Protein AF-C1DZQ1-F1 (afdb_monomer)

Solvent-accessible surface area (backbone atoms only — not comparable to full-atom values): 8944 Å² total; per-residue (Å²): 127,58,72,67,56,52,49,49,50,47,40,54,56,65,57,47,43,50,40,48,56,47,20,33,14,48,66,69,43,93,46,96,67,20,84,47,78,61,36,47,43,66,76,64,39,87,65,96,58,78,66,74,67,14,23,46,37,48,48,49,43,27,43,77,42,51,28,58,53,52,34,50,51,27,56,75,69,71,43,98,60,73,67,49,26,42,80,93,60,68,28,45,47,38,38,52,52,22,49,51,35,44,50,14,51,58,24,46,76,82,40,33,41,60,8,17,46,49,46,29,54,53,40,49,52,50,52,50,42,39,48,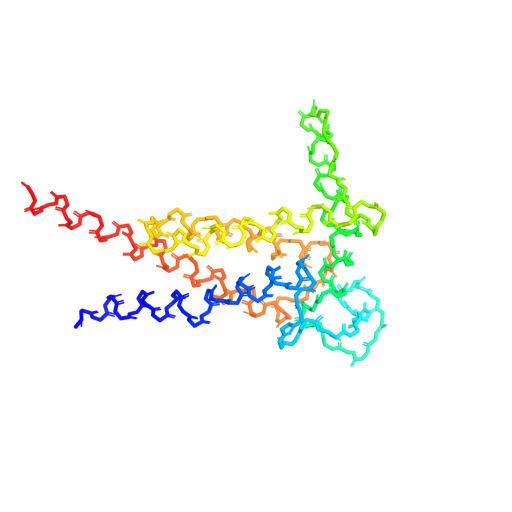72,73,57,59,50,57,73,82,79,39,53,66,56,51,50,42,33,50,42,20,50,49,41,26,57,61,42,53,57,53,52,59,56,53,63,77,73,109

Sequence (169 aa):
MAVKDTLLLVLKIVPLALYLRAAACKYSVPILGCDGELCPVAIGKKGDCVPTANTAEQLAWCEHAWTPWANGLMSSAGIDYRFKCSAGDGHEFAKIIGAIEVWGYVLLWAAPQMGAFILTALMTGAVHFHLTFLKDKPEALVVQFALLAASCAVMMLSADAKAKKVKKA

pLDDT: mean 87.61, std 9.47, range [48.53, 96.25]

Foldseek 3Di:
DPPLVVLLVCLLPPLLCVLLVLLCLLVVNPDPQQPDDADLLLQLHDDDDADRSHNNSLLCCLAPFVQVVVQVVCVVVVHPDGDDRDVVVVGVVSNVSSVLSVVLSVCCVVPVLSSLVSQLVSLVVVVCRCCPPSVDDVVSCVSSVSSNVSSVSSNVSVVVVVVVVVVVD

Organism: Micromonas commoda (strain RCC299 / NOUM17 / CCMP2709) (NCBI:txid296587)

Mean predicted aligned error: 5.78 Å

Structure (mmCIF, N/CA/C/O backbone):
data_AF-C1DZQ1-F1
#
_entry.id   AF-C1DZQ1-F1
#
loop_
_atom_site.group_PDB
_atom_site.id
_atom_site.type_symbol
_atom_site.label_atom_id
_atom_site.label_alt_id
_atom_site.label_comp_id
_atom_site.label_asym_id
_atom_site.label_entity_id
_atom_site.label_seq_id
_atom_site.pdbx_PDB_ins_code
_atom_site.Cartn_x
_atom_site.Cartn_y
_atom_site.Cartn_z
_atom_site.occupancy
_atom_site.B_iso_or_equiv
_atom_site.auth_seq_id
_atom_site.auth_comp_id
_atom_site.auth_asym_id
_atom_site.auth_atom_id
_atom_site.pdbx_PDB_model_num
ATOM 1 N N . MET A 1 1 ? -25.090 -1.386 21.360 1.00 55.16 1 MET A N 1
ATOM 2 C CA . MET A 1 1 ? -23.812 -0.716 21.018 1.00 55.16 1 MET A CA 1
ATOM 3 C C . MET A 1 1 ? -24.096 0.750 20.759 1.00 55.16 1 MET A C 1
ATOM 5 O O . MET A 1 1 ? -25.116 1.035 20.142 1.00 55.16 1 MET A O 1
ATOM 9 N N . ALA A 1 2 ? -23.259 1.672 21.242 1.00 78.12 2 ALA A N 1
ATOM 10 C CA . ALA A 1 2 ? -23.409 3.075 20.865 1.00 78.12 2 ALA A CA 1
ATOM 11 C C . ALA A 1 2 ? -23.136 3.225 19.358 1.00 78.12 2 ALA A C 1
ATOM 13 O O . ALA A 1 2 ? -22.277 2.526 18.826 1.00 78.12 2 ALA A O 1
ATOM 14 N N . VAL A 1 3 ? -23.825 4.147 18.675 1.00 82.06 3 VAL A N 1
ATOM 15 C CA . VAL A 1 3 ? -23.670 4.406 17.222 1.00 82.06 3 VAL A CA 1
ATOM 16 C C . VAL A 1 3 ? -22.196 4.541 16.815 1.00 82.06 3 VAL A C 1
ATOM 18 O O . VAL A 1 3 ? -21.773 4.022 15.786 1.00 82.06 3 VAL A O 1
ATOM 21 N N . LYS A 1 4 ? -21.391 5.173 17.674 1.00 81.94 4 LYS A N 1
ATOM 22 C CA . LYS A 1 4 ? -19.945 5.330 17.506 1.00 81.94 4 LYS A CA 1
ATOM 23 C C . LYS A 1 4 ? -19.175 4.002 17.496 1.00 81.94 4 LYS A C 1
ATOM 25 O O . LYS A 1 4 ? -18.259 3.851 16.694 1.00 81.94 4 LYS A O 1
ATOM 30 N N . ASP A 1 5 ? -19.529 3.061 18.368 1.00 83.00 5 ASP A N 1
ATOM 31 C CA . ASP A 1 5 ? -18.861 1.757 18.451 1.00 83.00 5 ASP A CA 1
ATOM 32 C C . ASP A 1 5 ? -19.192 0.911 17.218 1.00 83.00 5 ASP A C 1
ATOM 34 O O . ASP A 1 5 ? -18.302 0.298 16.632 1.00 83.00 5 ASP A O 1
ATOM 38 N N . THR A 1 6 ? -20.451 0.960 16.768 1.00 87.75 6 THR A N 1
ATOM 39 C CA . THR A 1 6 ? -20.884 0.331 15.514 1.00 87.75 6 THR A CA 1
ATOM 40 C C . THR A 1 6 ? -20.150 0.931 14.315 1.00 87.75 6 THR A C 1
ATOM 42 O O . THR A 1 6 ? -19.639 0.192 13.480 1.00 87.75 6 THR A O 1
ATOM 45 N N . LEU A 1 7 ? -20.036 2.261 14.236 1.00 89.12 7 LEU A N 1
ATOM 46 C CA . LEU A 1 7 ? -19.321 2.934 13.150 1.00 89.12 7 LEU A CA 1
ATOM 47 C C . LEU A 1 7 ? -17.829 2.569 13.130 1.00 89.12 7 LEU A C 1
ATOM 49 O O . LEU A 1 7 ? -17.290 2.251 12.074 1.00 89.12 7 LEU A O 1
ATOM 53 N N . LEU A 1 8 ? -17.166 2.564 14.291 1.00 87.94 8 LEU A N 1
ATOM 54 C CA . LEU A 1 8 ? -15.774 2.122 14.409 1.00 87.94 8 LEU A CA 1
ATOM 55 C C . LEU A 1 8 ? -15.599 0.671 13.956 1.00 87.94 8 LEU A C 1
ATOM 57 O O . LEU A 1 8 ? -14.619 0.364 13.284 1.00 87.94 8 LEU A O 1
ATOM 61 N N . LEU A 1 9 ? -16.531 -0.215 14.309 1.00 90.31 9 LEU A N 1
ATOM 62 C CA . LEU A 1 9 ? -16.499 -1.609 13.879 1.00 90.31 9 LEU A CA 1
ATOM 63 C C . LEU A 1 9 ? -16.631 -1.727 12.354 1.00 90.31 9 LEU A C 1
ATOM 65 O O . LEU A 1 9 ? -15.825 -2.407 11.722 1.00 90.31 9 LEU A O 1
ATOM 69 N N . VAL A 1 10 ? -17.597 -1.016 11.764 1.00 91.56 10 VAL A N 1
ATOM 70 C CA . VAL A 1 10 ? -17.815 -0.995 10.311 1.00 91.56 10 VAL A CA 1
ATOM 71 C C . VAL A 1 10 ? -16.576 -0.482 9.582 1.00 91.56 10 VAL A C 1
ATOM 73 O O . VAL A 1 10 ? -16.139 -1.121 8.633 1.00 91.56 10 VAL A O 1
ATOM 76 N N . LEU A 1 11 ? -15.961 0.611 10.045 1.00 91.62 11 LEU A N 1
ATOM 77 C CA . LEU A 1 11 ? -14.742 1.154 9.435 1.00 91.62 11 LEU A CA 1
ATOM 78 C C . LEU A 1 11 ? -13.570 0.166 9.499 1.00 91.62 11 LEU A C 1
ATOM 80 O O . LEU A 1 11 ? -12.826 0.032 8.534 1.00 91.62 11 LEU A O 1
ATOM 84 N N . LYS A 1 12 ? -13.406 -0.556 10.611 1.00 89.69 12 LYS A N 1
ATOM 85 C CA . LYS A 1 12 ? -12.327 -1.545 10.743 1.00 89.69 12 LYS A CA 1
ATOM 86 C C . LYS A 1 12 ? -12.524 -2.741 9.817 1.00 89.69 12 LYS A C 1
ATOM 88 O O . LYS A 1 12 ? -11.546 -3.220 9.267 1.00 89.69 12 LYS A O 1
ATOM 93 N N . ILE A 1 13 ? -13.757 -3.211 9.636 1.00 89.38 13 ILE A N 1
ATOM 94 C CA . ILE A 1 13 ? -14.030 -4.448 8.890 1.00 89.38 13 ILE A CA 1
ATOM 95 C C . ILE A 1 13 ? -14.245 -4.193 7.398 1.00 89.38 13 ILE A C 1
ATOM 97 O O . ILE A 1 13 ? -13.754 -4.961 6.583 1.00 89.38 13 ILE A O 1
ATOM 101 N N . VAL A 1 14 ? -14.992 -3.154 7.018 1.00 88.12 14 VAL A N 1
ATOM 102 C CA . VAL A 1 14 ? -15.445 -2.993 5.628 1.00 88.12 14 VAL A CA 1
ATOM 103 C C . VAL A 1 14 ? -14.351 -2.371 4.757 1.00 88.12 14 VAL A C 1
ATOM 105 O O . VAL A 1 14 ? -13.833 -3.067 3.887 1.00 88.12 14 VAL A O 1
ATOM 108 N N . PRO A 1 15 ? -13.935 -1.106 4.967 1.00 86.50 15 PRO A N 1
ATOM 109 C CA . PRO A 1 15 ? -12.863 -0.538 4.164 1.00 86.50 15 PRO A CA 1
ATOM 110 C C . PRO A 1 15 ? -11.491 -1.056 4.606 1.00 86.50 15 PRO A C 1
ATOM 112 O O . PRO A 1 15 ? -10.714 -1.508 3.771 1.00 86.50 15 PRO A O 1
ATOM 115 N N . LEU A 1 16 ? -11.171 -1.043 5.906 1.00 89.88 16 LEU A N 1
ATOM 116 C CA . LEU A 1 16 ? -9.789 -1.281 6.342 1.00 89.88 16 LEU A CA 1
ATOM 117 C C . LEU A 1 16 ? -9.334 -2.748 6.213 1.00 89.88 16 LEU A C 1
ATOM 119 O O . LEU A 1 16 ? -8.132 -2.997 6.197 1.00 89.88 16 LEU A O 1
ATOM 123 N N . ALA A 1 17 ? -10.235 -3.716 6.016 1.00 90.00 17 ALA A N 1
ATOM 124 C CA . ALA A 1 17 ? -9.830 -5.088 5.691 1.00 90.00 17 ALA A CA 1
ATOM 125 C C . ALA A 1 17 ? -9.189 -5.215 4.297 1.00 90.00 17 ALA A C 1
ATOM 127 O O . ALA A 1 17 ? -8.466 -6.180 4.048 1.00 90.00 17 ALA A O 1
ATOM 128 N N . LEU A 1 18 ? -9.362 -4.232 3.401 1.00 91.44 18 LEU A N 1
ATOM 129 C CA . LEU A 1 18 ? -8.668 -4.226 2.109 1.00 91.44 18 LEU A CA 1
ATOM 130 C C . LEU A 1 18 ? -7.143 -4.164 2.256 1.00 91.44 18 LEU A C 1
ATOM 132 O O . LEU A 1 18 ? -6.447 -4.670 1.379 1.00 91.44 18 LEU A O 1
ATOM 136 N N . TYR A 1 19 ? -6.615 -3.637 3.368 1.00 91.88 19 TYR A N 1
ATOM 137 C CA . TYR A 1 19 ? -5.179 -3.713 3.660 1.00 91.88 19 TYR A CA 1
ATOM 138 C C . TYR A 1 19 ? -4.704 -5.158 3.851 1.00 91.88 19 TYR A C 1
ATOM 140 O O . TYR A 1 19 ? -3.595 -5.483 3.446 1.00 91.88 19 TYR A O 1
ATOM 148 N N . LEU A 1 20 ? -5.545 -6.054 4.384 1.00 93.00 20 LEU A N 1
ATOM 149 C CA . LEU A 1 20 ? -5.208 -7.478 4.470 1.00 93.00 20 LEU A CA 1
ATOM 150 C C . LEU A 1 20 ? -5.178 -8.136 3.090 1.00 93.00 20 LEU A C 1
ATOM 152 O O . LEU A 1 20 ? -4.290 -8.942 2.821 1.00 93.00 20 LEU A O 1
ATOM 156 N N . ARG A 1 21 ? -6.109 -7.771 2.197 1.00 92.94 21 ARG A N 1
ATOM 157 C CA . ARG A 1 21 ? -6.091 -8.254 0.809 1.00 92.94 21 ARG A CA 1
ATOM 158 C C . ARG A 1 21 ? -4.864 -7.735 0.062 1.00 92.94 21 ARG A C 1
ATOM 160 O O . ARG A 1 21 ? -4.201 -8.504 -0.625 1.00 92.94 21 ARG A O 1
ATOM 167 N N . ALA A 1 22 ? -4.535 -6.453 0.223 1.00 91.69 22 ALA A N 1
ATOM 168 C CA . ALA A 1 22 ? -3.333 -5.866 -0.359 1.00 91.69 22 ALA A CA 1
ATOM 169 C C . ALA A 1 22 ? -2.069 -6.581 0.142 1.00 91.69 22 ALA A C 1
ATOM 171 O O . ALA A 1 22 ? -1.258 -7.000 -0.682 1.00 91.69 22 ALA A O 1
ATOM 172 N N . ALA A 1 23 ? -1.945 -6.797 1.456 1.00 94.38 23 ALA A N 1
ATOM 173 C CA . ALA A 1 23 ? -0.830 -7.521 2.056 1.00 94.38 23 ALA A CA 1
ATOM 174 C C . ALA A 1 23 ? -0.725 -8.959 1.532 1.00 94.38 23 ALA A C 1
ATOM 176 O O . ALA A 1 23 ? 0.360 -9.394 1.154 1.00 94.38 23 ALA A O 1
ATOM 177 N N . ALA A 1 24 ? -1.841 -9.683 1.440 1.00 94.06 24 ALA A N 1
ATOM 178 C CA . ALA A 1 24 ? -1.871 -11.040 0.903 1.00 94.06 24 ALA A CA 1
ATOM 179 C C . ALA A 1 24 ? -1.321 -11.118 -0.530 1.00 94.06 24 ALA A C 1
ATOM 181 O O . ALA A 1 24 ? -0.518 -12.006 -0.814 1.00 94.06 24 ALA A O 1
ATOM 182 N N . CYS A 1 25 ? -1.646 -10.153 -1.399 1.00 93.81 25 CYS A N 1
ATOM 183 C CA . CYS A 1 25 ? -1.053 -10.102 -2.738 1.00 93.81 25 CYS A CA 1
ATOM 184 C C . CYS A 1 25 ? 0.469 -9.851 -2.689 1.00 93.81 25 CYS A C 1
ATOM 186 O O . CYS A 1 25 ? 1.215 -10.474 -3.439 1.00 93.81 25 CYS A O 1
ATOM 188 N N . LYS A 1 26 ? 0.978 -9.025 -1.757 1.00 94.31 26 LYS A N 1
ATOM 189 C CA . LYS A 1 26 ? 2.438 -8.835 -1.571 1.00 94.31 26 LYS A CA 1
ATOM 190 C C . LYS A 1 26 ? 3.151 -10.102 -1.086 1.00 94.31 26 LYS A C 1
ATOM 192 O O . LYS A 1 26 ? 4.338 -10.281 -1.352 1.00 94.31 26 LYS A O 1
ATOM 197 N N . TYR A 1 27 ? 2.431 -10.994 -0.408 1.00 93.38 27 TYR A N 1
ATOM 198 C CA . TYR A 1 27 ? 2.912 -12.321 -0.016 1.00 93.38 27 TYR A CA 1
ATOM 199 C C . TYR A 1 27 ? 2.617 -13.416 -1.051 1.00 93.38 27 TYR A C 1
ATOM 201 O O . TYR A 1 27 ? 2.928 -14.575 -0.789 1.00 93.38 27 TYR A O 1
ATOM 209 N N . SER A 1 28 ? 2.049 -13.070 -2.215 1.00 89.50 28 SER A N 1
ATOM 210 C CA . SER A 1 28 ? 1.646 -14.032 -3.254 1.00 89.50 28 SER A CA 1
ATOM 211 C C . SER A 1 28 ? 0.704 -15.125 -2.731 1.00 89.50 28 SER A C 1
ATOM 213 O O . SER A 1 28 ? 0.764 -16.274 -3.163 1.00 89.50 28 SER A O 1
ATOM 215 N N . VAL A 1 29 ? -0.160 -14.782 -1.770 1.00 89.50 29 VAL A N 1
ATOM 216 C CA . VAL A 1 29 ? -1.190 -15.700 -1.276 1.00 89.50 29 VAL A CA 1
ATOM 217 C C . VAL A 1 29 ? -2.342 -15.711 -2.290 1.00 89.50 29 VAL A C 1
ATOM 219 O O . VAL A 1 29 ? -2.860 -14.633 -2.599 1.00 89.50 29 VAL A O 1
ATOM 222 N N . PRO A 1 30 ? -2.774 -16.887 -2.784 1.00 79.19 30 PRO A N 1
ATOM 223 C CA . PRO A 1 30 ? -3.804 -17.004 -3.817 1.00 79.19 30 PRO A CA 1
ATOM 224 C C . PRO A 1 30 ? -5.196 -16.775 -3.217 1.00 79.19 30 PRO A C 1
ATOM 226 O O . PRO A 1 30 ? -5.958 -17.704 -2.945 1.00 79.19 30 PRO A O 1
ATOM 229 N N . ILE A 1 31 ? -5.508 -15.513 -2.935 1.00 84.12 31 ILE A N 1
ATOM 230 C CA . ILE A 1 31 ? -6.843 -15.064 -2.542 1.00 84.12 31 ILE A CA 1
ATOM 231 C C . ILE A 1 31 ? -7.488 -14.281 -3.684 1.00 84.12 31 ILE A C 1
ATOM 233 O O . ILE A 1 31 ? -6.810 -13.754 -4.569 1.00 84.12 31 ILE A O 1
ATOM 237 N N . LEU A 1 32 ? -8.816 -14.158 -3.632 1.00 78.94 32 LEU A N 1
ATOM 238 C CA . LEU A 1 32 ? -9.602 -13.505 -4.673 1.00 78.94 32 LEU A CA 1
ATOM 239 C C . LEU A 1 32 ? -9.022 -12.130 -5.057 1.00 78.94 32 LEU A C 1
ATOM 241 O O . LEU A 1 32 ? -8.936 -11.204 -4.245 1.00 78.94 32 LEU A O 1
ATOM 245 N N . GLY A 1 33 ? -8.647 -12.014 -6.331 1.00 81.56 33 GLY A N 1
ATOM 246 C CA . GLY A 1 33 ? -8.142 -10.789 -6.939 1.00 81.56 33 GLY A CA 1
ATOM 247 C C . GLY A 1 33 ? -6.624 -10.600 -6.892 1.00 81.56 33 GLY A C 1
ATOM 248 O O . GLY A 1 33 ? -6.171 -9.576 -7.392 1.00 81.56 33 GLY A O 1
ATOM 249 N N . CYS A 1 34 ? -5.830 -11.509 -6.317 1.00 90.50 34 CYS A N 1
ATOM 250 C CA . CYS A 1 34 ? -4.365 -11.400 -6.371 1.00 90.50 34 CYS A CA 1
ATOM 251 C C . CYS A 1 34 ? -3.752 -12.004 -7.650 1.00 90.50 34 CYS A C 1
ATOM 253 O O . CYS A 1 34 ? -2.693 -11.545 -8.072 1.00 90.50 34 CYS A O 1
ATOM 255 N N . ASP A 1 35 ? -4.436 -12.945 -8.306 1.00 89.75 35 ASP A N 1
ATOM 256 C CA . ASP A 1 35 ? -3.898 -13.755 -9.418 1.00 89.75 35 ASP A CA 1
ATOM 257 C C . ASP A 1 35 ? -4.074 -13.128 -10.818 1.00 89.75 35 ASP A C 1
ATOM 259 O O . ASP A 1 35 ? -4.019 -13.818 -11.834 1.00 89.75 35 ASP A O 1
ATOM 263 N N . GLY A 1 36 ? -4.338 -11.822 -10.891 1.00 87.19 36 GLY A N 1
ATOM 264 C CA . GLY A 1 36 ? -4.481 -11.120 -12.167 1.00 87.19 36 GLY A CA 1
ATOM 265 C C . GLY A 1 36 ? -3.136 -10.827 -12.839 1.00 87.19 36 GLY A C 1
ATOM 266 O O . GLY A 1 36 ? -2.108 -10.682 -12.175 1.00 87.19 36 GLY A O 1
ATOM 267 N N . GLU A 1 37 ? -3.158 -10.684 -14.164 1.00 91.06 37 GLU A N 1
ATOM 268 C CA . GLU A 1 37 ? -1.996 -10.224 -14.928 1.00 91.06 37 GLU A CA 1
ATOM 269 C C . GLU A 1 37 ? -1.667 -8.753 -14.630 1.00 91.06 37 GLU A C 1
ATOM 271 O O . GLU A 1 37 ? -2.521 -7.971 -14.198 1.00 91.06 37 GLU A O 1
ATOM 276 N N . LEU A 1 38 ? -0.416 -8.357 -14.881 1.00 91.62 38 LEU A N 1
ATOM 277 C CA . LEU A 1 38 ? -0.001 -6.962 -14.781 1.00 91.62 38 LEU A CA 1
ATOM 278 C C . LEU A 1 38 ? -0.752 -6.123 -15.818 1.00 91.62 38 LEU A C 1
ATOM 280 O O . LEU A 1 38 ? -0.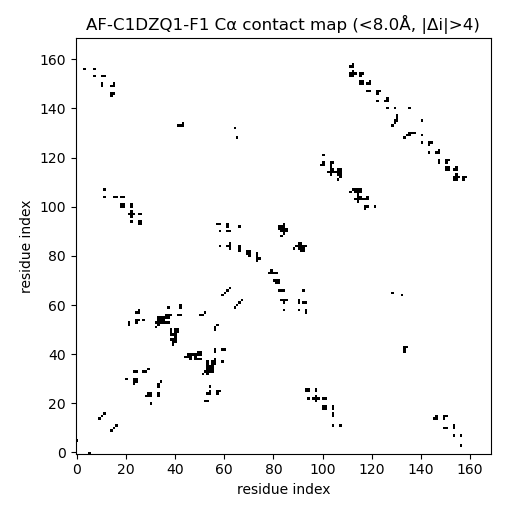507 -6.250 -17.017 1.00 91.62 38 LEU A O 1
ATOM 284 N N . CYS A 1 39 ? -1.591 -5.199 -15.359 1.00 90.31 39 CYS A N 1
ATOM 285 C CA . CYS A 1 39 ? -2.165 -4.185 -16.229 1.00 90.31 39 CYS A CA 1
ATOM 286 C C . CYS A 1 39 ? -1.079 -3.171 -16.654 1.00 90.31 39 CYS A C 1
ATOM 288 O O . CYS A 1 39 ? -0.519 -2.501 -15.785 1.00 90.31 39 CYS A O 1
ATOM 290 N N . PRO A 1 40 ? -0.774 -2.979 -17.958 1.00 87.50 40 PRO A N 1
ATOM 291 C CA . PRO A 1 40 ? 0.252 -2.022 -18.386 1.00 87.50 40 PRO A CA 1
ATOM 292 C C . PRO A 1 40 ? 0.001 -0.585 -17.902 1.00 87.50 40 PRO A C 1
ATOM 294 O O . PRO A 1 40 ? 0.953 0.124 -17.569 1.00 87.50 40 PRO A O 1
ATOM 297 N N . VAL A 1 41 ? -1.270 -0.180 -17.793 1.00 86.31 41 VAL A N 1
ATOM 298 C CA . VAL A 1 41 ? -1.675 1.138 -17.269 1.00 86.31 41 VAL A CA 1
ATOM 299 C C . VAL A 1 41 ? -1.213 1.333 -15.827 1.00 86.31 41 VAL A C 1
ATOM 301 O O . VAL A 1 41 ? -0.806 2.434 -15.471 1.00 86.31 41 VAL A O 1
ATOM 304 N N . ALA A 1 42 ? -1.169 0.265 -15.022 1.00 84.31 42 ALA A N 1
ATOM 305 C CA . ALA A 1 42 ? -0.738 0.331 -13.627 1.00 84.31 42 ALA A CA 1
ATOM 306 C C . ALA A 1 42 ? 0.701 0.848 -13.475 1.00 84.31 42 ALA A C 1
ATOM 308 O O . ALA A 1 42 ? 1.047 1.399 -12.439 1.00 84.31 42 ALA A O 1
ATOM 309 N N . ILE A 1 43 ? 1.543 0.686 -14.497 1.00 85.19 43 ILE A N 1
ATOM 310 C CA . ILE A 1 43 ? 2.932 1.165 -14.512 1.00 85.19 43 ILE A CA 1
ATOM 311 C C . ILE A 1 43 ? 3.150 2.293 -15.532 1.00 85.19 43 ILE A C 1
ATOM 313 O O . ILE A 1 43 ? 4.259 2.475 -16.034 1.00 85.19 43 ILE A O 1
ATOM 317 N N . GLY A 1 44 ? 2.091 3.032 -15.881 1.00 80.94 44 GLY A N 1
ATOM 318 C CA . GLY A 1 44 ? 2.163 4.188 -16.778 1.00 80.94 44 GLY A CA 1
ATOM 319 C C . GLY A 1 44 ? 2.382 3.847 -18.258 1.00 80.94 44 GLY A C 1
ATOM 320 O O . GLY A 1 44 ? 2.739 4.726 -19.044 1.00 80.94 44 GLY A O 1
ATOM 321 N N . LYS A 1 45 ? 2.188 2.586 -18.669 1.00 85.50 45 LYS A N 1
ATOM 322 C CA . LYS A 1 45 ? 2.233 2.175 -20.083 1.00 85.50 45 LYS A CA 1
ATOM 323 C C . LYS A 1 45 ? 0.833 2.225 -20.705 1.00 85.50 45 LYS A C 1
ATOM 325 O O . LYS A 1 45 ? -0.175 2.127 -20.015 1.00 85.50 45 LYS A O 1
ATOM 330 N N . LYS A 1 46 ? 0.761 2.360 -22.033 1.00 86.44 46 LYS A N 1
ATOM 331 C CA . LYS A 1 46 ? -0.517 2.326 -22.768 1.00 86.44 46 LYS A CA 1
ATOM 332 C C . LYS A 1 46 ? -1.184 0.949 -22.640 1.00 86.44 46 LYS A C 1
ATOM 334 O O . LYS A 1 46 ? -0.498 -0.065 -22.748 1.00 86.44 46 LYS A O 1
ATOM 339 N N . GLY A 1 47 ? -2.504 0.925 -22.475 1.00 85.81 47 GLY A N 1
ATOM 340 C CA . GLY A 1 47 ? -3.323 -0.288 -22.453 1.00 85.81 47 GLY A CA 1
ATOM 341 C C . GLY A 1 47 ? -4.787 0.021 -22.126 1.00 85.81 47 GLY A C 1
ATOM 342 O O . GLY A 1 47 ? -5.092 1.133 -21.703 1.00 85.81 47 GLY A O 1
ATOM 343 N N . ASP A 1 48 ? -5.656 -0.979 -22.288 1.00 88.00 48 ASP A N 1
ATOM 344 C CA . ASP A 1 48 ? -7.117 -0.856 -22.109 1.00 88.00 48 ASP A CA 1
ATOM 345 C C . ASP A 1 48 ? -7.636 -1.595 -20.857 1.00 88.00 48 ASP A C 1
ATOM 347 O O . ASP A 1 48 ? -8.803 -1.970 -20.762 1.00 88.00 48 ASP A O 1
ATOM 351 N N . CYS A 1 49 ? -6.760 -1.841 -19.884 1.00 87.50 49 CYS A N 1
ATOM 352 C CA . CYS A 1 49 ? -7.088 -2.511 -18.626 1.00 87.50 49 CYS A CA 1
ATOM 353 C C . CYS A 1 49 ? -7.251 -1.511 -17.475 1.00 87.50 49 CYS A C 1
ATOM 355 O O . CYS A 1 49 ? -6.741 -0.391 -17.519 1.00 87.50 49 CYS A O 1
ATOM 357 N N . VAL A 1 50 ? -7.926 -1.947 -16.410 1.00 84.50 50 VAL A N 1
ATOM 358 C CA . VAL A 1 50 ? -8.060 -1.189 -15.161 1.00 84.50 50 VAL A CA 1
ATOM 359 C C . VAL A 1 50 ? -7.147 -1.817 -14.105 1.00 84.50 50 VAL A C 1
ATOM 361 O O . VAL A 1 50 ? -7.290 -3.014 -13.850 1.00 84.50 50 VAL A O 1
ATOM 364 N N . PRO A 1 51 ? -6.234 -1.051 -13.479 1.00 84.31 51 PRO A N 1
ATOM 365 C CA . PRO A 1 51 ? -5.416 -1.548 -12.378 1.00 84.31 51 PRO A CA 1
ATOM 366 C C . PRO A 1 51 ? -6.273 -2.031 -11.203 1.00 84.31 51 PRO A C 1
ATOM 368 O O . PRO A 1 51 ? -7.223 -1.365 -10.793 1.00 84.31 51 PRO A O 1
ATOM 371 N N . THR A 1 52 ? -5.927 -3.182 -10.635 1.00 85.94 52 THR A N 1
ATOM 372 C CA . THR A 1 52 ? -6.672 -3.828 -9.532 1.00 85.94 52 THR A CA 1
ATOM 373 C C . THR A 1 52 ? -5.855 -3.982 -8.247 1.00 85.94 52 THR A C 1
ATOM 375 O O . THR A 1 52 ? -6.309 -4.591 -7.268 1.00 85.94 52 THR A O 1
ATOM 378 N N . ALA A 1 53 ? -4.630 -3.462 -8.243 1.00 87.00 53 ALA A N 1
ATOM 379 C CA . ALA A 1 53 ? -3.605 -3.724 -7.249 1.00 87.00 53 ALA A CA 1
ATOM 380 C C . ALA A 1 53 ? -3.446 -5.230 -6.978 1.00 87.00 53 ALA A C 1
ATOM 382 O O . ALA A 1 53 ? -3.425 -5.654 -5.821 1.00 87.00 53 ALA A O 1
ATOM 383 N N . ASN A 1 54 ? -3.427 -6.061 -8.021 1.00 91.50 54 ASN A N 1
ATOM 384 C CA . ASN A 1 54 ? -3.144 -7.493 -7.883 1.00 91.50 54 ASN A CA 1
ATOM 385 C C . ASN A 1 54 ? -1.655 -7.733 -7.556 1.00 91.50 54 ASN A C 1
ATOM 387 O O . ASN A 1 54 ? -0.882 -6.783 -7.413 1.00 91.50 54 ASN A O 1
ATOM 391 N N . THR A 1 55 ? -1.240 -8.994 -7.405 1.00 92.12 55 THR A N 1
ATOM 392 C CA . THR A 1 55 ? 0.156 -9.330 -7.084 1.00 92.12 55 THR A CA 1
ATOM 393 C C . THR A 1 55 ? 1.116 -8.739 -8.113 1.00 92.12 55 THR A C 1
ATOM 395 O O . THR A 1 55 ? 2.038 -8.023 -7.737 1.00 92.12 55 THR A O 1
ATOM 398 N N . ALA A 1 56 ? 0.880 -8.967 -9.406 1.00 92.25 56 ALA A N 1
ATOM 399 C CA . ALA A 1 56 ? 1.784 -8.520 -10.462 1.00 92.25 56 ALA A CA 1
ATOM 400 C C . ALA A 1 56 ? 1.959 -6.989 -10.477 1.00 92.25 56 ALA A C 1
ATOM 402 O O . ALA A 1 56 ? 3.081 -6.493 -10.574 1.00 92.25 56 ALA A O 1
ATOM 403 N N . GLU A 1 57 ? 0.869 -6.239 -10.307 1.00 91.38 57 GLU A N 1
ATOM 404 C CA . GLU A 1 57 ? 0.889 -4.777 -10.205 1.00 91.38 57 GLU A CA 1
ATOM 405 C C . GLU A 1 57 ? 1.660 -4.291 -8.974 1.00 91.38 57 GLU A C 1
ATOM 407 O O . GLU A 1 57 ? 2.539 -3.440 -9.095 1.00 91.38 57 GLU A O 1
ATOM 412 N N . GLN A 1 58 ? 1.392 -4.863 -7.796 1.00 91.50 58 GLN A N 1
ATOM 413 C CA . GLN A 1 58 ? 2.061 -4.452 -6.559 1.00 91.50 58 GLN A CA 1
ATOM 414 C C . GLN A 1 58 ? 3.565 -4.744 -6.576 1.00 91.50 58 GLN A C 1
ATOM 416 O O . GLN A 1 58 ? 4.354 -3.938 -6.077 1.00 91.50 58 GLN A O 1
ATOM 421 N N . LEU A 1 59 ? 3.979 -5.867 -7.166 1.00 92.94 59 LEU A N 1
ATOM 422 C CA . LEU A 1 59 ? 5.395 -6.192 -7.331 1.00 92.94 59 LEU A CA 1
ATOM 423 C C . LEU A 1 59 ? 6.070 -5.248 -8.336 1.00 92.94 59 LEU A C 1
ATOM 425 O O . LEU A 1 59 ? 7.162 -4.752 -8.059 1.00 92.94 59 LEU A O 1
ATOM 429 N N . ALA A 1 60 ? 5.396 -4.914 -9.442 1.00 90.69 60 ALA A N 1
ATOM 430 C CA . ALA A 1 60 ? 5.911 -3.965 -10.425 1.00 90.69 60 ALA A CA 1
ATOM 431 C C . ALA A 1 60 ? 6.044 -2.541 -9.852 1.00 90.69 60 ALA A C 1
ATOM 433 O O . ALA A 1 60 ? 7.050 -1.870 -10.090 1.00 90.69 60 ALA A O 1
ATOM 434 N N . TRP A 1 61 ? 5.079 -2.082 -9.044 1.00 89.50 61 TRP A N 1
ATOM 435 C CA . TRP A 1 61 ? 5.194 -0.820 -8.301 1.00 89.50 61 TRP A CA 1
ATOM 436 C C . TRP A 1 61 ? 6.354 -0.847 -7.315 1.00 89.50 61 TRP A C 1
ATOM 438 O O . TRP A 1 61 ? 7.088 0.131 -7.184 1.00 89.50 61 TRP A O 1
ATOM 448 N N . CYS A 1 62 ? 6.548 -1.969 -6.630 1.00 91.25 62 CYS A N 1
ATOM 449 C CA . CYS A 1 62 ? 7.634 -2.093 -5.680 1.00 91.25 62 CYS A CA 1
ATOM 450 C C . CYS A 1 62 ? 9.007 -1.990 -6.359 1.00 91.25 62 CYS A C 1
ATOM 452 O O . CYS A 1 62 ? 9.870 -1.246 -5.886 1.00 91.25 62 CYS A O 1
ATOM 454 N N . GLU A 1 63 ? 9.193 -2.685 -7.482 1.00 91.19 63 GLU A N 1
ATOM 455 C CA . GLU A 1 63 ? 10.451 -2.714 -8.229 1.00 91.19 63 GLU A CA 1
ATOM 456 C C . GLU A 1 63 ? 10.754 -1.375 -8.906 1.00 91.19 63 GLU A C 1
ATOM 458 O O . GLU A 1 63 ? 11.832 -0.806 -8.729 1.00 91.19 63 GLU A O 1
ATOM 463 N N . HIS A 1 64 ? 9.798 -0.847 -9.667 1.00 85.81 64 HIS A N 1
ATOM 464 C CA . HIS A 1 64 ? 10.055 0.278 -10.565 1.00 85.81 64 HIS A CA 1
ATOM 465 C C . HIS A 1 64 ? 9.804 1.641 -9.931 1.00 85.81 64 HIS A C 1
ATOM 467 O O . HIS A 1 64 ? 10.059 2.665 -10.562 1.00 85.81 64 HIS A O 1
ATOM 473 N N . ALA A 1 65 ? 9.287 1.666 -8.705 1.00 83.44 65 ALA A N 1
ATOM 474 C CA . ALA A 1 65 ? 8.674 2.871 -8.187 1.00 83.44 65 ALA A CA 1
ATOM 475 C C . ALA A 1 65 ? 8.949 3.101 -6.695 1.00 83.44 65 ALA A C 1
ATOM 477 O O . ALA A 1 65 ? 9.666 4.043 -6.353 1.00 83.44 65 ALA A O 1
ATOM 478 N N . TRP A 1 66 ? 8.480 2.222 -5.803 1.00 86.50 66 TRP A N 1
ATOM 479 C CA . TRP A 1 66 ? 8.734 2.375 -4.367 1.00 86.50 66 TRP A CA 1
ATOM 480 C C . TRP A 1 66 ? 10.219 2.245 -4.038 1.00 86.50 66 TRP A C 1
ATOM 482 O O . TRP A 1 66 ? 10.741 3.044 -3.265 1.00 86.50 66 TRP A O 1
ATOM 492 N N . THR A 1 67 ? 10.913 1.273 -4.637 1.00 90.31 67 THR A N 1
ATOM 493 C CA . THR A 1 67 ? 12.339 1.034 -4.369 1.00 90.31 67 THR A CA 1
ATOM 494 C C . THR A 1 67 ? 13.226 2.205 -4.813 1.00 90.31 67 THR A C 1
ATOM 496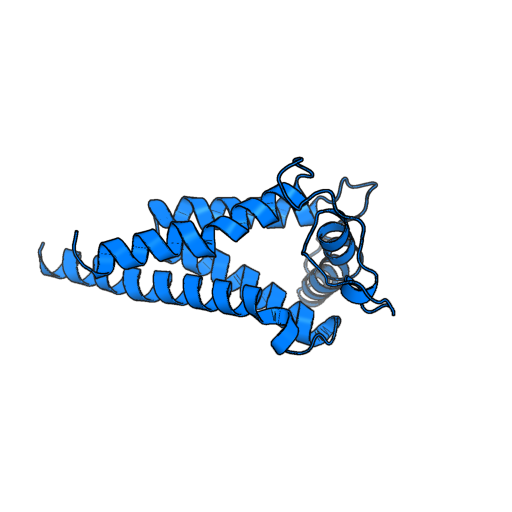 O O . THR A 1 67 ? 14.004 2.682 -3.983 1.00 90.31 67 THR A O 1
ATOM 499 N N . PRO A 1 68 ? 13.116 2.738 -6.052 1.00 88.19 68 PRO A N 1
ATOM 500 C CA . PRO A 1 68 ? 13.855 3.937 -6.452 1.00 88.19 68 PRO A CA 1
ATOM 501 C C . PRO A 1 68 ? 13.597 5.139 -5.542 1.00 88.19 68 PRO A C 1
ATOM 503 O O . PRO A 1 68 ? 14.544 5.811 -5.138 1.00 88.19 68 PRO A O 1
ATOM 506 N N . TRP A 1 69 ? 12.334 5.386 -5.177 1.00 85.88 69 TRP A N 1
ATOM 507 C CA . TRP A 1 69 ? 11.977 6.485 -4.281 1.00 85.88 69 TRP A CA 1
ATOM 508 C C . TRP A 1 69 ? 12.592 6.312 -2.886 1.00 85.88 69 TRP A C 1
ATOM 510 O O . TRP A 1 69 ? 13.262 7.220 -2.391 1.00 85.88 69 TRP A O 1
ATOM 520 N N . ALA A 1 70 ? 12.417 5.139 -2.273 1.00 87.81 70 ALA A N 1
ATOM 521 C CA . ALA A 1 70 ? 12.908 4.862 -0.928 1.00 87.81 70 ALA A CA 1
ATOM 522 C C . ALA A 1 70 ? 14.440 4.935 -0.874 1.00 87.81 70 ALA A C 1
ATOM 524 O O . ALA A 1 70 ? 14.998 5.547 0.031 1.00 87.81 70 ALA A O 1
ATOM 525 N N . ASN A 1 71 ? 15.130 4.398 -1.883 1.00 91.75 71 ASN A N 1
ATOM 526 C CA . ASN A 1 71 ? 16.587 4.481 -1.974 1.00 91.75 71 ASN A CA 1
ATOM 527 C C . ASN A 1 71 ? 17.085 5.912 -2.208 1.00 91.75 71 ASN A C 1
ATOM 529 O O . ASN A 1 71 ? 18.118 6.290 -1.653 1.00 91.75 71 ASN A O 1
ATOM 533 N N . GLY A 1 72 ? 16.347 6.725 -2.971 1.00 87.69 72 GLY A N 1
ATOM 534 C CA . GLY A 1 72 ? 16.617 8.157 -3.092 1.00 87.69 72 GLY A CA 1
ATOM 535 C C . GLY A 1 72 ? 16.550 8.860 -1.736 1.00 87.69 72 GLY A C 1
ATOM 536 O O . GLY A 1 72 ? 17.478 9.579 -1.370 1.00 87.69 72 GLY A O 1
ATOM 537 N N . LEU A 1 73 ? 15.506 8.575 -0.950 1.00 86.62 73 LEU A N 1
ATOM 538 C CA . LEU A 1 73 ? 15.342 9.118 0.399 1.00 86.62 73 LEU A CA 1
ATOM 539 C C . LEU A 1 73 ? 16.483 8.698 1.340 1.00 86.62 73 LEU A C 1
ATOM 541 O O . LEU A 1 73 ? 17.065 9.559 1.998 1.00 86.62 73 LEU A O 1
ATOM 545 N N . MET A 1 74 ? 16.837 7.407 1.382 1.00 91.38 74 MET A N 1
ATOM 546 C CA . MET A 1 74 ? 17.934 6.910 2.230 1.00 91.38 74 MET A CA 1
ATOM 547 C C . MET A 1 74 ? 19.270 7.556 1.860 1.00 91.38 74 MET A C 1
ATOM 549 O O . MET A 1 74 ? 20.008 8.000 2.740 1.00 91.38 74 MET A O 1
ATOM 553 N N . SER A 1 75 ? 19.543 7.683 0.557 1.00 92.62 75 SER A N 1
ATOM 554 C CA . SER A 1 75 ? 20.748 8.346 0.061 1.00 92.62 75 SER A CA 1
ATOM 555 C C . SER A 1 75 ? 20.790 9.824 0.447 1.00 92.62 75 SER A C 1
ATOM 557 O O . SER A 1 75 ? 21.844 10.305 0.853 1.00 92.62 75 SER A O 1
ATOM 559 N N . SER A 1 76 ? 19.674 10.555 0.343 1.00 91.12 76 SER A N 1
ATOM 560 C CA . SER A 1 76 ? 19.599 11.962 0.766 1.00 91.12 76 SER A CA 1
ATOM 561 C C . SER A 1 76 ? 19.738 12.137 2.279 1.00 91.12 76 SER A C 1
ATOM 563 O O . SER A 1 76 ? 20.253 13.156 2.729 1.00 91.12 76 SER A O 1
ATOM 565 N N . ALA A 1 77 ? 19.313 11.146 3.063 1.00 91.38 77 ALA A N 1
ATOM 566 C CA . ALA A 1 77 ? 19.468 11.128 4.514 1.00 91.38 77 ALA A CA 1
ATOM 567 C C . ALA A 1 77 ? 20.865 10.666 4.980 1.00 91.38 77 ALA A C 1
ATOM 569 O O . ALA A 1 77 ? 21.134 10.676 6.179 1.00 91.38 77 ALA A O 1
ATOM 570 N N . GLY A 1 78 ? 21.748 10.252 4.061 1.00 92.88 78 GLY A N 1
ATOM 571 C CA . GLY A 1 78 ? 23.080 9.737 4.392 1.00 92.88 78 GLY A CA 1
ATOM 572 C C . GLY A 1 78 ? 23.064 8.378 5.101 1.00 92.88 78 GLY A C 1
ATOM 573 O O . GLY A 1 78 ? 24.010 8.052 5.813 1.00 92.88 78 GLY A O 1
ATOM 574 N N . ILE A 1 79 ? 21.993 7.595 4.942 1.00 93.44 79 ILE A N 1
ATOM 575 C CA . ILE A 1 79 ? 21.853 6.282 5.576 1.00 93.44 7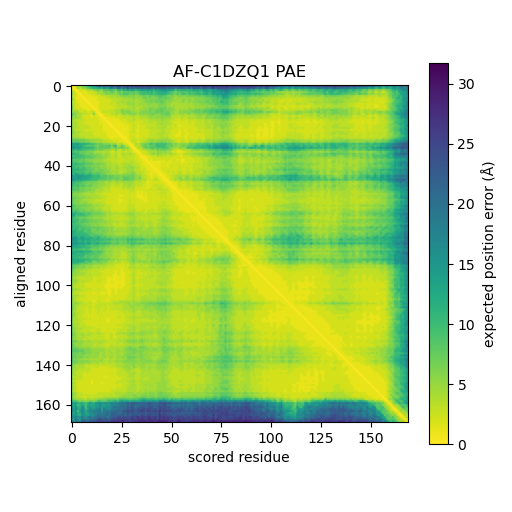9 ILE A CA 1
ATOM 576 C C . ILE A 1 79 ? 22.335 5.200 4.608 1.00 93.44 79 ILE A C 1
ATOM 578 O O . ILE A 1 79 ? 21.815 5.077 3.498 1.00 93.44 79 ILE A O 1
ATOM 582 N N . ASP A 1 80 ? 23.289 4.378 5.051 1.00 92.06 80 ASP A N 1
ATOM 583 C CA . ASP A 1 80 ? 23.821 3.246 4.282 1.00 92.06 80 ASP A CA 1
ATOM 584 C C . ASP A 1 80 ? 22.891 2.025 4.355 1.00 92.06 80 ASP A C 1
ATOM 586 O O . ASP A 1 80 ? 23.180 0.995 4.962 1.00 92.06 80 ASP A O 1
ATOM 590 N N . TYR A 1 81 ? 21.701 2.178 3.779 1.00 88.50 81 TYR A N 1
ATOM 591 C CA . TYR A 1 81 ? 20.746 1.095 3.601 1.00 88.50 81 TYR A CA 1
ATOM 592 C C . TYR A 1 81 ? 20.045 1.242 2.254 1.00 88.50 81 TYR A C 1
ATOM 594 O O . TYR A 1 81 ? 19.641 2.338 1.858 1.00 88.50 81 TYR A O 1
ATOM 602 N N . ARG A 1 82 ? 19.879 0.119 1.552 1.00 90.25 82 ARG A N 1
ATOM 603 C CA . ARG A 1 82 ? 19.159 0.058 0.281 1.00 90.25 82 ARG A CA 1
ATOM 604 C C . ARG A 1 82 ? 18.053 -0.975 0.351 1.00 90.25 82 ARG A C 1
ATOM 606 O O . ARG A 1 82 ? 18.305 -2.158 0.566 1.00 90.25 82 ARG A O 1
ATOM 613 N N . PHE A 1 83 ? 16.843 -0.511 0.090 1.00 91.12 83 PHE A N 1
ATOM 614 C CA . PHE A 1 83 ? 15.695 -1.354 -0.167 1.00 91.12 83 PHE A CA 1
ATOM 615 C C . PHE A 1 83 ? 15.905 -2.132 -1.465 1.00 91.12 83 PHE A C 1
ATOM 617 O O . PHE A 1 83 ? 16.447 -1.610 -2.447 1.00 91.12 83 PHE A O 1
ATOM 624 N N . LYS A 1 84 ? 15.446 -3.383 -1.461 1.00 92.69 84 LYS A N 1
ATOM 625 C CA . LYS A 1 84 ? 15.481 -4.285 -2.608 1.00 92.69 84 LYS A CA 1
ATOM 626 C C . LYS A 1 84 ? 14.084 -4.812 -2.883 1.00 92.69 84 LYS A C 1
ATOM 628 O O . LYS A 1 84 ? 13.371 -5.219 -1.964 1.00 92.69 84 LYS A O 1
ATOM 633 N N . CYS A 1 85 ? 13.692 -4.813 -4.151 1.00 92.88 85 CYS A N 1
ATOM 634 C CA . CYS A 1 85 ? 12.397 -5.346 -4.545 1.00 92.88 85 CYS A CA 1
ATOM 635 C C . CYS A 1 85 ? 12.400 -5.962 -5.941 1.00 92.88 85 CYS A C 1
ATOM 637 O O . CYS A 1 85 ? 11.554 -5.640 -6.766 1.00 92.88 85 CYS A O 1
ATOM 639 N N . SER A 1 86 ? 13.359 -6.847 -6.195 1.00 90.81 86 SER A N 1
ATOM 640 C CA . SER A 1 86 ? 13.411 -7.647 -7.417 1.00 90.81 86 SER A CA 1
ATOM 641 C C . SER A 1 86 ? 12.873 -9.059 -7.174 1.00 90.81 86 SER A C 1
ATOM 643 O O . SER A 1 86 ? 12.771 -9.505 -6.025 1.00 90.81 86 SER A O 1
ATOM 645 N N . ALA A 1 87 ? 12.613 -9.799 -8.253 1.00 88.12 87 ALA A N 1
ATOM 646 C CA . ALA A 1 87 ? 12.330 -11.231 -8.168 1.00 88.12 87 ALA A CA 1
ATOM 647 C C . ALA A 1 87 ? 13.478 -12.015 -7.496 1.00 88.12 87 ALA A C 1
ATOM 649 O O . ALA A 1 87 ? 13.222 -12.935 -6.721 1.00 88.12 87 ALA A O 1
ATOM 650 N N . GLY A 1 88 ? 14.737 -11.622 -7.735 1.00 88.81 88 GLY A N 1
ATOM 651 C CA . GLY A 1 88 ? 15.924 -12.267 -7.159 1.00 88.81 88 GLY A CA 1
ATOM 652 C C . GLY A 1 88 ? 16.054 -12.090 -5.643 1.00 88.81 88 GLY A C 1
ATOM 653 O O . GLY A 1 88 ? 16.563 -12.974 -4.964 1.00 88.81 88 GLY A O 1
ATOM 654 N N . ASP A 1 89 ? 15.523 -10.991 -5.106 1.00 89.12 89 ASP A N 1
ATOM 655 C CA . ASP A 1 89 ? 15.449 -10.727 -3.662 1.00 89.12 89 ASP A CA 1
ATOM 656 C C . ASP A 1 89 ? 14.090 -11.148 -3.065 1.00 89.12 89 ASP A C 1
ATOM 658 O O . ASP A 1 89 ? 13.750 -10.809 -1.931 1.00 89.12 89 ASP A O 1
ATOM 662 N N . GLY A 1 90 ? 13.258 -11.844 -3.849 1.00 89.44 90 GLY A N 1
ATOM 663 C CA . GLY A 1 90 ? 11.925 -12.281 -3.443 1.00 89.44 90 GLY A CA 1
ATOM 664 C C . GLY A 1 90 ? 10.984 -11.133 -3.068 1.00 89.44 90 GLY A C 1
ATOM 665 O O . GLY A 1 90 ? 10.116 -11.333 -2.213 1.00 89.44 90 GLY A O 1
ATOM 666 N N . HIS A 1 91 ? 11.176 -9.952 -3.663 1.00 94.00 91 HIS A N 1
ATOM 667 C CA . HIS A 1 91 ? 10.419 -8.725 -3.408 1.00 94.00 91 HIS A CA 1
ATOM 668 C C . HIS A 1 91 ? 10.337 -8.342 -1.918 1.00 94.00 91 HIS A C 1
ATOM 670 O O . HIS A 1 91 ? 9.268 -8.004 -1.404 1.00 94.00 91 HIS A O 1
ATOM 676 N N . GLU A 1 92 ? 11.472 -8.406 -1.213 1.00 92.00 92 GLU A N 1
ATOM 677 C CA . GLU A 1 92 ? 11.590 -8.126 0.226 1.00 92.00 92 GLU A CA 1
ATOM 678 C C . GLU A 1 92 ? 10.856 -6.848 0.654 1.00 92.00 92 GLU A C 1
ATOM 680 O O . GLU A 1 92 ? 10.051 -6.880 1.587 1.00 92.00 92 GLU A O 1
ATOM 685 N N . PHE A 1 93 ? 11.055 -5.736 -0.058 1.00 92.94 93 PHE A N 1
ATOM 686 C CA . PHE A 1 93 ? 10.419 -4.474 0.314 1.00 92.94 93 PHE A CA 1
ATOM 687 C C . PHE A 1 93 ? 8.884 -4.514 0.222 1.00 92.94 93 PHE A C 1
ATOM 689 O O . PHE A 1 93 ? 8.205 -3.965 1.092 1.00 92.94 93 PHE A O 1
ATOM 696 N N . ALA A 1 94 ? 8.313 -5.236 -0.751 1.00 94.25 94 ALA A N 1
ATOM 697 C CA . ALA A 1 94 ? 6.865 -5.436 -0.826 1.00 94.25 94 ALA A CA 1
ATOM 698 C C . ALA A 1 94 ? 6.369 -6.204 0.406 1.00 94.25 94 ALA A C 1
ATOM 700 O O . ALA A 1 94 ? 5.384 -5.817 1.031 1.00 94.25 94 ALA A O 1
ATOM 701 N N . LYS A 1 95 ? 7.083 -7.255 0.817 1.00 94.06 95 LYS A N 1
ATOM 702 C CA . LYS A 1 95 ? 6.737 -8.034 2.015 1.00 94.06 95 LYS A CA 1
ATOM 703 C C . LYS A 1 95 ? 6.857 -7.213 3.297 1.00 94.06 95 LYS A C 1
ATOM 705 O O . LYS A 1 95 ? 6.028 -7.377 4.185 1.00 94.06 95 LYS A O 1
ATOM 710 N N . ILE A 1 96 ? 7.834 -6.308 3.391 1.00 94.00 96 ILE A N 1
ATOM 711 C CA . ILE A 1 96 ? 7.950 -5.366 4.516 1.00 94.00 96 ILE A CA 1
ATOM 712 C C . ILE A 1 96 ? 6.711 -4.467 4.578 1.00 94.00 96 ILE A C 1
ATOM 714 O O . ILE A 1 96 ? 6.092 -4.352 5.634 1.00 94.00 96 ILE A O 1
ATOM 718 N N . ILE A 1 97 ? 6.296 -3.882 3.453 1.00 93.69 97 ILE A N 1
ATOM 719 C CA . ILE A 1 97 ? 5.082 -3.055 3.401 1.00 93.69 97 ILE A CA 1
ATOM 720 C C . ILE A 1 97 ? 3.848 -3.887 3.768 1.00 93.69 97 ILE A C 1
ATOM 722 O O . ILE A 1 97 ? 3.044 -3.447 4.586 1.00 93.69 97 ILE A O 1
ATOM 726 N N . GLY A 1 98 ? 3.731 -5.112 3.246 1.00 95.25 98 GLY A N 1
ATOM 727 C CA . GLY A 1 98 ? 2.652 -6.040 3.596 1.00 95.25 98 GLY A CA 1
ATOM 728 C C . GLY A 1 98 ? 2.606 -6.359 5.093 1.00 95.25 98 GLY A C 1
ATOM 729 O O . GLY A 1 98 ? 1.530 -6.365 5.688 1.00 95.25 98 GLY A O 1
ATOM 730 N N . ALA A 1 99 ? 3.762 -6.538 5.738 1.00 96.25 99 ALA A N 1
ATOM 731 C CA . ALA A 1 99 ? 3.836 -6.727 7.184 1.00 96.25 99 ALA A CA 1
ATOM 732 C C . ALA A 1 99 ? 3.309 -5.496 7.934 1.00 96.25 99 ALA A C 1
ATOM 734 O O . ALA A 1 99 ? 2.534 -5.639 8.878 1.00 96.25 99 ALA A O 1
ATOM 735 N N . ILE A 1 100 ? 3.699 -4.289 7.509 1.00 95.75 100 ILE A N 1
ATOM 736 C CA . ILE A 1 100 ? 3.253 -3.031 8.125 1.00 95.75 100 ILE A CA 1
ATOM 737 C C . ILE A 1 100 ? 1.735 -2.858 7.964 1.00 95.75 100 ILE A C 1
ATOM 739 O O . ILE A 1 100 ? 1.071 -2.450 8.916 1.00 95.75 100 ILE A O 1
ATOM 743 N N . GLU A 1 101 ? 1.165 -3.211 6.810 1.00 95.81 101 GLU A N 1
ATOM 744 C CA . GLU A 1 101 ? -0.287 -3.199 6.575 1.00 95.81 101 GLU A CA 1
ATOM 745 C C . GLU A 1 101 ? -1.028 -4.151 7.527 1.00 95.81 101 GLU A C 1
ATOM 747 O O . GLU A 1 101 ? -2.007 -3.752 8.164 1.00 95.81 101 GLU A O 1
ATOM 752 N N . VAL A 1 102 ? -0.534 -5.385 7.689 1.00 96.06 102 VAL A N 1
ATOM 753 C CA . VAL A 1 102 ? -1.103 -6.366 8.630 1.00 96.06 102 VAL A CA 1
ATOM 754 C C . VAL A 1 102 ? -1.000 -5.863 10.068 1.00 96.06 102 VAL A C 1
ATOM 756 O O . VAL A 1 102 ? -1.989 -5.896 10.801 1.00 96.06 102 VAL A O 1
ATOM 759 N N . TRP A 1 103 ? 0.162 -5.352 10.4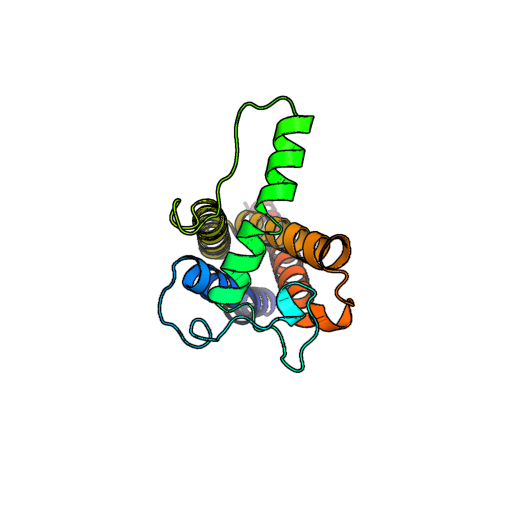76 1.00 96.25 103 TRP A N 1
ATOM 760 C CA . TRP A 1 103 ? 0.361 -4.792 11.814 1.00 96.25 103 TRP A CA 1
ATOM 761 C C . TRP A 1 103 ? -0.554 -3.599 12.077 1.00 96.25 103 TRP A C 1
ATOM 763 O O . TRP A 1 103 ? -1.208 -3.548 13.120 1.00 96.25 103 TRP A O 1
ATOM 773 N N . GLY A 1 104 ? -0.651 -2.667 11.127 1.00 95.38 104 GLY A N 1
ATOM 774 C CA . GLY A 1 104 ? -1.563 -1.531 11.201 1.00 95.38 104 GLY A CA 1
ATOM 775 C C . GLY A 1 104 ? -3.007 -1.988 11.395 1.00 95.38 104 GLY A C 1
ATOM 776 O O . GLY A 1 104 ? -3.692 -1.488 12.288 1.00 95.38 104 GLY A O 1
ATOM 777 N N . TYR A 1 105 ? -3.438 -3.004 10.640 1.00 95.44 105 TYR A N 1
ATOM 778 C CA . TYR A 1 105 ? -4.773 -3.585 10.763 1.00 95.44 105 TYR A CA 1
ATOM 779 C C . TYR A 1 105 ? -5.013 -4.272 12.114 1.00 95.44 105 TYR A C 1
ATOM 781 O O . TYR A 1 105 ? -6.020 -4.009 12.769 1.00 95.44 105 TYR A O 1
ATOM 789 N N . VAL A 1 106 ? -4.091 -5.120 12.582 1.00 95.06 106 VAL A N 1
ATOM 790 C CA . VAL A 1 106 ? -4.199 -5.791 13.892 1.00 95.06 106 VAL A CA 1
ATOM 791 C C . VAL A 1 106 ? -4.297 -4.760 15.019 1.00 95.06 106 VAL A C 1
ATOM 793 O O . VAL A 1 106 ? -5.139 -4.870 15.917 1.00 95.06 106 VAL A O 1
ATOM 796 N N . LEU A 1 107 ? -3.494 -3.699 14.945 1.00 95.19 107 LEU A N 1
ATOM 797 C CA . LEU A 1 107 ? -3.506 -2.623 15.928 1.00 95.19 107 LEU A CA 1
ATOM 798 C C . LEU A 1 107 ? -4.812 -1.822 15.930 1.00 95.19 107 LEU A C 1
ATOM 800 O O . LEU A 1 107 ? -5.107 -1.201 16.949 1.00 95.19 107 LEU A O 1
ATOM 804 N N . LEU A 1 108 ? -5.654 -1.889 14.891 1.00 93.38 108 LEU A N 1
ATOM 805 C CA . LEU A 1 108 ? -6.995 -1.292 14.936 1.00 93.38 108 LEU A CA 1
ATOM 806 C C . LEU A 1 108 ? -7.845 -1.836 16.094 1.00 93.38 108 LEU A C 1
ATOM 808 O O . LEU A 1 108 ? -8.768 -1.155 16.548 1.00 93.38 108 LEU A O 1
ATOM 812 N N . TRP A 1 109 ? -7.555 -3.042 16.580 1.00 90.88 109 TRP A N 1
ATOM 813 C CA . TRP A 1 109 ? -8.299 -3.698 17.655 1.00 90.88 109 TRP A CA 1
ATOM 814 C C . TRP A 1 109 ? -7.717 -3.392 19.036 1.00 90.88 109 TRP A C 1
ATOM 816 O O . TRP A 1 109 ? -8.468 -3.044 19.945 1.00 90.88 109 TRP A O 1
ATOM 826 N N . ALA A 1 110 ? -6.392 -3.455 19.180 1.00 90.38 110 ALA A N 1
ATOM 827 C CA . ALA A 1 110 ? -5.712 -3.267 20.464 1.00 90.38 110 ALA A CA 1
ATOM 828 C C . ALA A 1 110 ? -5.354 -1.799 20.763 1.00 90.38 110 ALA A C 1
ATOM 830 O O . ALA A 1 110 ? -5.526 -1.320 21.884 1.00 90.38 110 ALA A O 1
ATOM 831 N N . ALA A 1 111 ? -4.884 -1.060 19.757 1.00 92.31 111 ALA A N 1
ATOM 832 C CA . ALA A 1 111 ? -4.455 0.333 19.862 1.00 92.31 111 ALA A CA 1
ATOM 833 C C . ALA A 1 111 ? -4.967 1.138 18.652 1.00 92.31 111 ALA A C 1
ATOM 835 O O . ALA A 1 111 ? -4.174 1.551 17.802 1.00 92.31 111 ALA A O 1
ATOM 836 N N . PRO A 1 112 ? -6.291 1.388 18.563 1.00 90.94 112 PRO A N 1
ATOM 837 C CA . PRO A 1 112 ? -6.941 1.787 17.315 1.00 90.94 112 PRO A CA 1
ATOM 838 C C . PRO A 1 112 ? -6.352 3.033 16.652 1.00 90.94 112 PRO A C 1
ATOM 840 O O . PRO A 1 112 ? -6.239 3.093 15.434 1.00 90.94 112 PRO A O 1
ATOM 843 N N . GLN A 1 113 ? -5.943 4.013 17.459 1.00 91.44 113 GLN A N 1
ATOM 844 C CA . GLN A 1 113 ? -5.333 5.249 16.978 1.00 91.44 113 GLN A CA 1
ATOM 845 C C . GLN A 1 113 ? -3.953 5.012 16.344 1.00 91.44 113 GLN A C 1
ATOM 847 O O . GLN A 1 113 ? -3.642 5.625 15.330 1.00 91.44 113 GLN A O 1
ATOM 852 N N . MET A 1 114 ? -3.147 4.107 16.910 1.00 93.19 114 MET A N 1
ATOM 853 C CA . MET A 1 114 ? -1.828 3.753 16.375 1.00 93.19 114 MET A CA 1
ATOM 854 C C . MET A 1 114 ? -1.955 2.919 15.100 1.00 93.19 114 MET A C 1
ATOM 856 O O . MET A 1 114 ? -1.285 3.213 14.116 1.00 93.19 114 MET A O 1
ATOM 860 N N . GLY A 1 115 ? -2.860 1.932 15.091 1.00 94.50 115 GLY A N 1
ATOM 861 C CA . GLY A 1 115 ? -3.156 1.158 13.883 1.00 94.50 115 GLY A CA 1
ATOM 862 C C . GLY A 1 115 ? -3.632 2.053 12.740 1.00 94.50 115 GLY A C 1
ATOM 863 O O . GLY A 1 115 ? -3.076 2.018 11.646 1.00 94.50 115 GLY A O 1
ATOM 864 N N . ALA A 1 116 ? -4.582 2.947 13.025 1.00 94.25 116 ALA A N 1
ATOM 865 C CA . ALA A 1 116 ? -5.067 3.927 12.062 1.00 94.25 116 ALA A CA 1
ATOM 866 C C . ALA A 1 116 ? -3.962 4.868 11.560 1.00 94.25 116 ALA A C 1
ATOM 868 O O . ALA A 1 116 ? -3.910 5.148 10.369 1.00 94.25 116 ALA A O 1
ATOM 869 N N . PHE A 1 117 ? -3.059 5.322 12.434 1.00 95.19 117 PHE A N 1
ATOM 870 C CA . PHE A 1 117 ? -1.927 6.164 12.040 1.00 95.19 117 PHE A CA 1
ATOM 871 C C . PHE A 1 117 ? -0.995 5.467 11.049 1.00 95.19 117 PHE A C 1
ATOM 873 O O . PHE A 1 117 ? -0.666 6.049 10.018 1.00 95.19 117 PHE A O 1
ATOM 880 N N . ILE A 1 118 ? -0.623 4.214 11.321 1.00 95.00 118 ILE A N 1
ATOM 881 C CA . ILE A 1 118 ? 0.230 3.420 10.426 1.00 95.00 118 ILE A CA 1
ATOM 882 C C . ILE A 1 118 ? -0.427 3.279 9.047 1.00 95.00 118 ILE A C 1
ATOM 884 O O . ILE A 1 118 ? 0.208 3.548 8.027 1.00 95.00 118 ILE A O 1
ATOM 888 N N . LEU A 1 119 ? -1.715 2.918 9.013 1.00 95.50 119 LEU A N 1
ATOM 889 C CA . LEU A 1 119 ? -2.458 2.759 7.760 1.00 95.50 119 LEU A CA 1
ATOM 890 C C . LEU A 1 119 ? -2.616 4.091 7.009 1.00 95.50 119 LEU A C 1
ATOM 892 O O . LEU A 1 119 ? -2.451 4.131 5.792 1.00 95.50 119 LEU A O 1
ATOM 896 N N . THR A 1 120 ? -2.875 5.196 7.715 1.00 95.69 120 THR A N 1
ATOM 897 C CA . THR A 1 120 ? -2.888 6.549 7.133 1.00 95.69 120 THR A CA 1
ATOM 898 C C . THR A 1 120 ? -1.540 6.902 6.511 1.00 95.69 120 THR A C 1
ATOM 900 O O . THR A 1 120 ? -1.514 7.406 5.389 1.00 95.69 120 THR A O 1
ATOM 903 N N . ALA A 1 121 ? -0.427 6.640 7.202 1.00 93.19 121 ALA A N 1
ATOM 904 C CA . ALA A 1 121 ? 0.908 6.960 6.706 1.00 93.19 121 ALA A CA 1
ATOM 905 C C . ALA A 1 121 ? 1.235 6.174 5.428 1.00 93.19 121 ALA A C 1
ATOM 907 O O . ALA A 1 121 ? 1.651 6.769 4.433 1.00 93.19 121 ALA A O 1
ATOM 908 N N . LEU A 1 122 ? 0.959 4.865 5.422 1.00 92.44 122 LEU A N 1
ATOM 909 C CA . LEU A 1 122 ? 1.133 4.024 4.237 1.00 92.44 122 LEU A CA 1
ATOM 910 C C . LEU A 1 122 ? 0.286 4.509 3.059 1.00 92.44 122 LEU A C 1
ATOM 912 O O . LEU A 1 122 ? 0.805 4.694 1.961 1.00 92.44 122 LEU A O 1
ATOM 916 N N . MET A 1 123 ? -1.006 4.758 3.283 1.00 94.12 123 MET A N 1
ATOM 917 C CA . MET A 1 123 ? -1.905 5.178 2.209 1.00 94.12 123 MET A CA 1
ATOM 918 C C . MET A 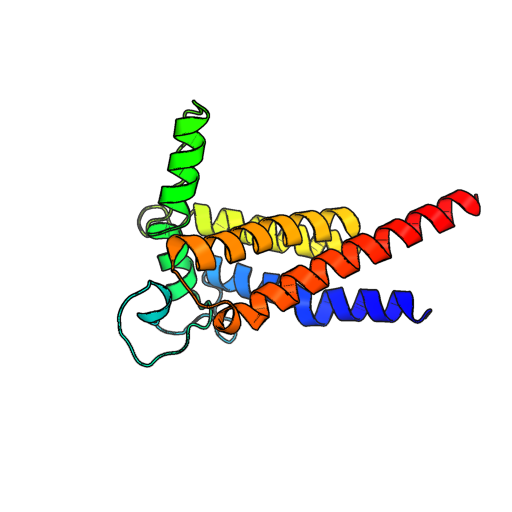1 123 ? -1.591 6.576 1.691 1.00 94.12 123 MET A C 1
ATOM 920 O O . MET A 1 123 ? -1.700 6.822 0.497 1.00 94.12 123 MET A O 1
ATOM 924 N N . THR A 1 124 ? -1.145 7.484 2.559 1.00 92.44 124 THR A N 1
ATOM 925 C CA . THR A 1 124 ? -0.651 8.801 2.135 1.00 92.44 124 THR A CA 1
ATOM 926 C C . THR A 1 124 ? 0.564 8.642 1.227 1.00 92.44 124 THR A C 1
ATOM 928 O O . THR A 1 124 ? 0.620 9.278 0.178 1.00 92.44 124 THR A O 1
ATOM 931 N N . GLY A 1 125 ? 1.502 7.758 1.587 1.00 87.69 125 GLY A N 1
ATOM 932 C CA . GLY A 1 125 ? 2.640 7.415 0.736 1.00 87.69 125 GLY A CA 1
ATOM 933 C C . GLY A 1 125 ? 2.200 6.852 -0.615 1.00 87.69 125 GLY A C 1
ATOM 934 O O . GLY A 1 125 ? 2.669 7.323 -1.646 1.00 87.69 125 GLY A O 1
ATOM 935 N N . ALA A 1 126 ? 1.245 5.918 -0.622 1.00 88.19 126 ALA A N 1
ATOM 936 C CA . ALA A 1 126 ? 0.693 5.340 -1.846 1.00 88.19 126 ALA A CA 1
ATOM 937 C C . ALA A 1 126 ? 0.002 6.395 -2.729 1.00 88.19 126 ALA A C 1
ATOM 939 O O . ALA A 1 126 ? 0.315 6.504 -3.909 1.00 88.19 126 ALA A O 1
ATOM 940 N N . VAL A 1 127 ? -0.889 7.219 -2.171 1.00 90.75 127 VAL A N 1
ATOM 941 C CA . VAL A 1 127 ? -1.574 8.298 -2.906 1.00 90.75 127 VAL A CA 1
ATOM 942 C C . VAL A 1 127 ? -0.573 9.305 -3.457 1.00 90.75 127 VAL A C 1
ATOM 944 O O . VAL A 1 127 ? -0.644 9.650 -4.635 1.00 90.75 127 VAL A O 1
ATOM 947 N N . HIS A 1 128 ? 0.377 9.757 -2.630 1.00 87.12 128 HIS A N 1
ATOM 948 C CA . HIS A 1 128 ? 1.447 10.640 -3.084 1.00 87.12 128 HIS A CA 1
ATOM 949 C C . HIS A 1 128 ? 2.177 10.002 -4.262 1.00 87.12 128 HIS A C 1
ATOM 951 O O . HIS A 1 128 ? 2.327 10.639 -5.296 1.00 87.12 128 HIS A O 1
ATOM 957 N N . PHE A 1 129 ? 2.548 8.731 -4.130 1.00 82.50 129 PHE A N 1
ATOM 958 C CA . PHE A 1 129 ? 3.251 7.987 -5.157 1.00 82.50 129 PHE A CA 1
ATOM 959 C C . PHE A 1 129 ? 2.477 7.916 -6.489 1.00 82.50 129 PHE A C 1
ATOM 961 O O . PHE A 1 129 ? 3.015 8.280 -7.537 1.00 82.50 129 PHE A O 1
ATOM 968 N N . HIS A 1 130 ? 1.205 7.516 -6.453 1.00 84.75 130 HIS A N 1
ATOM 969 C CA . HIS A 1 130 ? 0.363 7.415 -7.646 1.00 84.75 130 HIS A CA 1
ATOM 970 C C . HIS A 1 130 ? 0.182 8.775 -8.346 1.00 84.75 130 HIS A C 1
ATOM 972 O O . HIS A 1 130 ? 0.322 8.877 -9.565 1.00 84.75 130 HIS A O 1
ATOM 978 N N . LEU A 1 131 ? -0.045 9.847 -7.582 1.00 87.06 131 LEU A N 1
ATOM 979 C CA . LEU A 1 131 ? -0.228 11.189 -8.143 1.00 87.06 131 LEU A CA 1
ATOM 980 C C . LEU A 1 131 ? 1.077 11.786 -8.690 1.00 87.06 131 LEU A C 1
ATOM 982 O O . LEU A 1 131 ? 1.078 12.440 -9.736 1.00 87.06 131 LEU A O 1
ATOM 986 N N . THR A 1 132 ? 2.200 11.610 -7.990 1.00 83.69 132 THR A N 1
ATOM 987 C CA . THR A 1 132 ? 3.446 12.307 -8.340 1.00 83.69 132 THR A CA 1
ATOM 988 C C . THR A 1 132 ? 4.316 11.533 -9.316 1.00 83.69 132 THR A C 1
ATOM 990 O O . THR A 1 132 ? 4.897 12.170 -10.199 1.00 83.69 132 THR A O 1
ATOM 993 N N . PHE A 1 133 ? 4.374 10.203 -9.216 1.00 77.94 133 PHE A N 1
ATOM 994 C CA . PHE A 1 133 ? 5.233 9.366 -10.058 1.00 77.94 133 PHE A CA 1
ATOM 995 C C . PHE A 1 133 ? 4.466 8.702 -11.196 1.00 77.94 133 PHE A C 1
ATOM 997 O O . PHE A 1 133 ? 4.894 8.818 -12.341 1.00 77.94 133 PHE A O 1
ATOM 1004 N N . LEU A 1 134 ? 3.326 8.064 -10.909 1.00 78.50 134 LEU A N 1
ATOM 1005 C CA . LEU A 1 134 ? 2.521 7.414 -11.953 1.00 78.50 134 LEU A CA 1
ATOM 1006 C C . LEU A 1 134 ? 1.649 8.400 -12.738 1.00 78.50 134 LEU A C 1
ATOM 1008 O O . LEU A 1 134 ? 1.206 8.081 -13.837 1.00 78.50 134 LEU A O 1
ATOM 1012 N N . LYS A 1 135 ? 1.474 9.624 -12.217 1.00 84.19 135 LYS A N 1
ATOM 1013 C CA . LYS A 1 135 ? 0.622 10.673 -12.803 1.00 84.19 135 LYS A CA 1
ATOM 1014 C C . LYS A 1 135 ? -0.825 10.215 -12.982 1.00 84.19 135 LYS A C 1
ATOM 1016 O O . LYS A 1 135 ? -1.524 10.697 -13.876 1.00 84.19 135 LYS A O 1
ATOM 1021 N N . ASP A 1 136 ? -1.272 9.315 -12.111 1.00 83.81 136 ASP A N 1
ATOM 1022 C CA . ASP A 1 136 ? -2.663 8.899 -12.078 1.00 83.81 136 ASP A CA 1
ATOM 1023 C C . ASP A 1 136 ? -3.545 10.104 -11.768 1.00 83.81 136 ASP A C 1
ATOM 1025 O O . ASP A 1 136 ? -3.187 10.993 -10.988 1.00 83.81 136 ASP A O 1
ATOM 1029 N N . LYS A 1 137 ? -4.723 10.144 -12.388 1.00 86.75 137 LYS A N 1
ATOM 1030 C CA . LYS A 1 137 ? -5.705 11.168 -12.048 1.00 86.75 137 LYS A CA 1
ATOM 1031 C C . LYS A 1 137 ? -6.346 10.833 -10.695 1.00 86.75 137 LYS A C 1
ATOM 1033 O O . LYS A 1 137 ? -6.524 9.650 -10.399 1.00 86.75 137 LYS A O 1
ATOM 1038 N N . PRO A 1 138 ? -6.747 11.827 -9.884 1.00 87.69 138 PRO A N 1
ATOM 1039 C CA . PRO A 1 138 ? -7.366 11.575 -8.582 1.00 87.69 138 PRO A CA 1
ATOM 1040 C C . PRO A 1 138 ? -8.580 10.636 -8.636 1.00 87.69 138 PRO A C 1
ATOM 1042 O O . PRO A 1 138 ? -8.802 9.861 -7.708 1.00 87.69 138 PRO A O 1
ATOM 1045 N N . GLU A 1 139 ? -9.339 10.652 -9.733 1.00 86.88 139 GLU A N 1
ATOM 1046 C CA . GLU A 1 139 ? -10.520 9.806 -9.924 1.00 86.88 139 GLU A CA 1
ATOM 1047 C C . GLU A 1 139 ? -10.168 8.314 -10.049 1.00 86.88 139 GLU A C 1
ATOM 1049 O O . GLU A 1 139 ? -11.007 7.462 -9.765 1.00 86.88 139 GLU A O 1
ATOM 1054 N N . ALA A 1 140 ? -8.928 7.974 -10.415 1.00 83.50 140 ALA A N 1
ATOM 1055 C CA . ALA A 1 140 ? -8.443 6.593 -10.434 1.00 83.50 140 ALA A CA 1
ATOM 1056 C C . ALA A 1 140 ? -8.074 6.071 -9.031 1.00 83.50 140 ALA A C 1
ATOM 1058 O O . ALA A 1 140 ? -7.893 4.870 -8.847 1.00 83.50 140 ALA A O 1
ATOM 1059 N N . LEU A 1 141 ? -7.990 6.957 -8.030 1.00 87.88 141 LEU A N 1
ATOM 1060 C CA . LEU A 1 141 ? -7.517 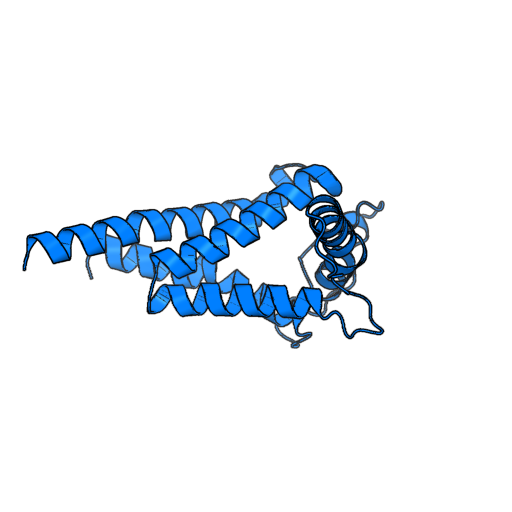6.653 -6.674 1.00 87.88 141 LEU A CA 1
ATOM 1061 C C . LEU A 1 141 ? -8.642 6.651 -5.629 1.00 87.88 141 LEU A C 1
ATOM 1063 O O . LEU A 1 141 ? -8.395 6.810 -4.433 1.00 87.88 141 LEU A O 1
ATOM 1067 N N . VAL A 1 142 ? -9.896 6.483 -6.059 1.00 89.88 142 VAL A N 1
ATOM 1068 C CA . VAL A 1 142 ? -11.077 6.542 -5.177 1.00 89.88 142 VAL A CA 1
ATOM 1069 C C . VAL A 1 142 ? -10.974 5.556 -4.013 1.00 89.88 142 VAL A C 1
ATOM 1071 O O . VAL A 1 142 ? -11.281 5.920 -2.878 1.00 89.88 142 VAL A O 1
ATOM 1074 N N . VAL A 1 143 ? -10.505 4.328 -4.257 1.00 89.69 143 VAL A N 1
ATOM 1075 C CA . VAL A 1 143 ? -10.337 3.321 -3.196 1.00 89.69 143 VAL A CA 1
ATOM 1076 C C . VAL A 1 143 ? -9.278 3.772 -2.191 1.00 89.69 143 VAL A C 1
ATOM 1078 O O . VAL A 1 143 ? -9.499 3.693 -0.986 1.00 89.69 143 VAL A O 1
ATOM 1081 N N . GLN A 1 144 ? -8.156 4.305 -2.663 1.00 92.00 144 GLN A N 1
ATOM 1082 C CA . GLN A 1 144 ? -7.060 4.797 -1.836 1.00 92.00 144 GLN A CA 1
ATOM 1083 C C . GLN A 1 144 ? -7.519 5.979 -0.973 1.00 92.00 144 GLN A C 1
ATOM 1085 O O . GLN A 1 144 ? -7.267 6.001 0.232 1.00 92.00 144 GLN A O 1
ATOM 1090 N N . PHE A 1 145 ? -8.276 6.920 -1.546 1.00 93.38 145 PHE A N 1
ATOM 1091 C CA . PHE A 1 145 ? -8.878 8.018 -0.789 1.00 93.38 145 PHE A CA 1
ATOM 1092 C C . PHE A 1 145 ? -9.921 7.535 0.224 1.00 93.38 145 PHE A C 1
ATOM 1094 O O . PHE A 1 145 ? -9.951 8.042 1.345 1.00 93.38 145 PHE A O 1
ATOM 1101 N N . ALA A 1 146 ? -10.733 6.530 -0.114 1.00 94.19 146 ALA A N 1
ATOM 1102 C CA . ALA A 1 146 ? -11.686 5.935 0.820 1.00 94.19 146 ALA A CA 1
ATOM 1103 C C . ALA A 1 146 ? -10.975 5.250 2.000 1.00 94.19 146 ALA A C 1
ATOM 1105 O O . ALA A 1 146 ? -11.376 5.427 3.151 1.00 94.19 146 ALA A O 1
ATOM 1106 N N . LEU A 1 147 ? -9.886 4.522 1.737 1.00 94.25 147 LEU A N 1
ATOM 1107 C CA . LEU A 1 147 ? -9.054 3.901 2.769 1.00 94.25 147 LEU A CA 1
ATOM 1108 C C . LEU A 1 147 ? -8.363 4.943 3.649 1.00 94.25 147 LEU A C 1
ATOM 1110 O O . LEU A 1 147 ? -8.343 4.788 4.869 1.00 94.25 147 LEU A O 1
ATOM 1114 N N . LEU A 1 148 ? -7.841 6.018 3.055 1.00 95.25 148 LEU A N 1
ATOM 1115 C CA . LEU A 1 148 ? -7.250 7.135 3.787 1.00 95.25 148 LEU A CA 1
ATOM 1116 C C . LEU A 1 148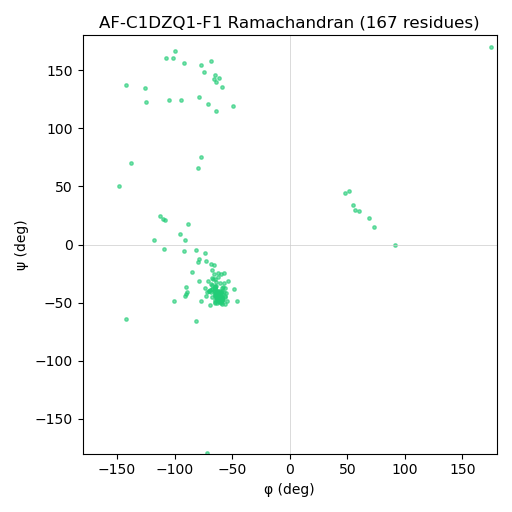 ? -8.282 7.805 4.705 1.00 95.25 148 LEU A C 1
ATOM 1118 O O . LEU A 1 148 ? -8.023 7.993 5.894 1.00 95.25 148 LEU A O 1
ATOM 1122 N N . ALA A 1 149 ? -9.470 8.110 4.176 1.00 94.69 149 ALA A N 1
ATOM 1123 C CA . ALA A 1 149 ? -10.560 8.710 4.937 1.00 94.69 149 ALA A CA 1
ATOM 1124 C C . ALA A 1 149 ? -11.024 7.796 6.082 1.00 94.69 149 ALA A C 1
ATOM 1126 O O . ALA A 1 149 ? -11.204 8.266 7.207 1.00 94.69 149 ALA A O 1
ATOM 1127 N N . ALA A 1 150 ? -11.157 6.489 5.831 1.00 95.12 150 ALA A N 1
ATOM 1128 C CA . ALA A 1 150 ? -11.520 5.510 6.851 1.00 95.12 150 ALA A CA 1
ATOM 1129 C C . ALA A 1 150 ? -10.474 5.430 7.975 1.00 95.12 150 ALA A C 1
ATOM 1131 O O . ALA A 1 150 ? -10.845 5.450 9.152 1.00 95.12 150 ALA A O 1
ATOM 1132 N N . SER A 1 151 ? -9.179 5.405 7.641 1.00 94.25 151 SER A N 1
ATOM 1133 C CA . SER A 1 151 ? -8.095 5.424 8.631 1.00 94.25 151 SER A CA 1
ATOM 1134 C C . SER A 1 151 ? -8.136 6.702 9.476 1.00 94.25 151 SER A C 1
ATOM 1136 O O . SER A 1 151 ? -8.150 6.632 10.707 1.00 94.25 151 SER A O 1
ATOM 1138 N N . CYS A 1 152 ? -8.264 7.875 8.847 1.00 94.44 152 CYS A N 1
ATOM 1139 C CA . CYS A 1 152 ? -8.384 9.152 9.558 1.00 94.44 152 CYS A CA 1
ATOM 1140 C C . CYS A 1 152 ? -9.611 9.188 10.484 1.00 94.44 152 CYS A C 1
ATOM 1142 O O . CYS A 1 152 ? -9.500 9.592 11.644 1.00 94.44 152 CYS A O 1
ATOM 1144 N N . ALA A 1 153 ? -10.763 8.697 10.019 1.00 93.44 153 ALA A N 1
ATOM 1145 C CA . ALA A 1 153 ? -11.978 8.624 10.823 1.00 93.44 153 ALA A CA 1
ATOM 1146 C C . ALA A 1 153 ? -11.791 7.731 12.058 1.00 93.44 153 ALA A C 1
ATOM 1148 O O . ALA A 1 153 ? -12.150 8.134 13.166 1.00 93.44 153 ALA A O 1
ATOM 1149 N N . VAL A 1 154 ? -11.174 6.550 11.913 1.00 92.31 154 VAL A N 1
ATOM 1150 C CA . VAL A 1 154 ? -10.860 5.687 13.064 1.00 92.31 154 VAL A CA 1
ATOM 1151 C C . VAL A 1 154 ? -9.929 6.399 14.043 1.00 92.31 154 VAL A C 1
ATOM 1153 O O . VAL A 1 154 ? -10.165 6.325 15.251 1.00 92.31 154 VAL A O 1
ATOM 1156 N N . MET A 1 155 ? -8.914 7.116 13.556 1.00 90.81 155 MET A N 1
ATOM 1157 C CA . MET A 1 155 ? -7.977 7.861 14.401 1.00 90.81 155 MET A CA 1
ATOM 1158 C C . MET A 1 155 ? -8.694 8.915 15.256 1.00 90.81 155 MET A C 1
ATOM 1160 O O . MET A 1 155 ? -8.537 8.922 16.480 1.00 90.81 155 MET A O 1
ATOM 1164 N N . MET A 1 156 ? -9.538 9.743 14.632 1.00 90.38 156 MET A N 1
ATOM 1165 C CA . MET A 1 156 ? -10.300 10.802 15.305 1.00 90.38 156 MET A CA 1
ATOM 1166 C C . MET A 1 156 ? -11.314 10.230 16.301 1.00 90.38 156 MET A C 1
ATOM 1168 O O . MET A 1 156 ? -11.337 10.601 17.474 1.00 90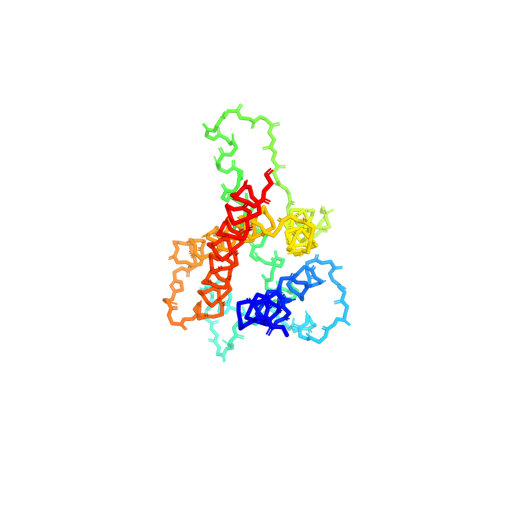.38 156 MET A O 1
ATOM 1172 N N . LEU A 1 157 ? -12.116 9.254 15.865 1.00 89.62 157 LEU A N 1
ATOM 1173 C CA . LEU A 1 157 ? -13.145 8.643 16.706 1.00 89.62 157 LEU A CA 1
ATOM 1174 C C . LEU A 1 157 ? -12.537 7.885 17.897 1.00 89.62 157 LEU A C 1
ATOM 1176 O O . LEU A 1 157 ? -13.150 7.814 18.966 1.00 89.62 157 LEU A O 1
ATOM 1180 N N . SER A 1 158 ? -11.329 7.342 17.757 1.00 85.38 158 SER A N 1
ATOM 1181 C CA . SER A 1 158 ? -10.656 6.609 18.835 1.00 85.38 158 SER A CA 1
ATOM 1182 C C . SER A 1 158 ? -10.015 7.526 19.883 1.00 85.38 158 SER A C 1
ATOM 1184 O O . SER A 1 158 ? -10.004 7.166 21.063 1.00 85.38 158 SER A O 1
ATOM 1186 N N . ALA A 1 159 ? -9.548 8.720 19.500 1.00 75.62 159 ALA A N 1
ATOM 1187 C CA . ALA A 1 159 ? -8.992 9.707 20.432 1.00 75.62 159 ALA A CA 1
ATOM 1188 C C . ALA A 1 159 ? -10.039 10.167 21.468 1.00 75.62 159 ALA A C 1
ATOM 1190 O O . ALA A 1 159 ? -9.803 10.146 22.680 1.00 75.62 159 ALA A O 1
ATOM 1191 N N . ASP A 1 160 ? -11.256 10.444 21.001 1.00 61.81 160 ASP A N 1
ATOM 1192 C CA . ASP A 1 160 ? -12.393 10.843 21.838 1.00 61.81 160 ASP A CA 1
ATOM 1193 C C . ASP A 1 160 ? -12.824 9.768 22.853 1.00 61.81 160 ASP A C 1
ATOM 1195 O O . ASP A 1 160 ? -13.393 10.071 23.905 1.00 61.81 160 ASP A O 1
ATOM 1199 N N . ALA A 1 161 ? -12.598 8.487 22.539 1.00 59.12 161 ALA A N 1
ATOM 1200 C CA . ALA A 1 161 ? -12.963 7.381 23.424 1.00 59.12 161 ALA A CA 1
ATOM 1201 C C . ALA A 1 161 ? -12.020 7.282 24.637 1.00 59.12 161 ALA A C 1
ATOM 1203 O O . ALA A 1 161 ? -12.481 7.024 25.752 1.00 59.12 161 ALA A O 1
ATOM 1204 N N . LYS A 1 162 ? -10.718 7.550 24.447 1.00 56.97 162 LYS A N 1
ATOM 1205 C CA . LYS A 1 162 ? -9.750 7.643 25.554 1.00 56.97 162 LYS A CA 1
ATOM 1206 C C . LYS A 1 162 ? -10.032 8.852 26.445 1.00 56.97 162 LYS A C 1
ATOM 1208 O O . LYS A 1 162 ? -10.086 8.694 27.662 1.00 56.97 162 LYS A O 1
ATOM 1213 N N . ALA A 1 163 ? -10.303 10.021 25.860 1.00 57.88 163 ALA A N 1
ATOM 1214 C CA . ALA A 1 163 ? -10.599 11.238 26.621 1.00 57.88 163 ALA A CA 1
ATOM 1215 C C . ALA A 1 163 ? -11.827 11.088 27.545 1.00 57.88 163 ALA A C 1
ATOM 1217 O O . ALA A 1 163 ? -11.815 11.560 28.681 1.00 57.88 163 ALA A O 1
ATOM 1218 N N . LYS A 1 164 ? -12.874 10.373 27.103 1.00 55.19 164 LYS A N 1
ATOM 1219 C CA . LYS A 1 164 ? -14.052 10.074 27.942 1.00 55.19 164 LYS A CA 1
ATOM 1220 C C . LYS A 1 164 ? -13.786 9.066 29.065 1.00 55.19 164 LYS A C 1
ATOM 1222 O O . LYS A 1 164 ? -14.445 9.165 30.095 1.00 55.19 164 LYS A O 1
ATOM 1227 N N . LYS A 1 165 ? -12.868 8.108 28.886 1.00 55.50 165 LYS A N 1
ATOM 1228 C CA . LYS A 1 165 ? -12.489 7.163 29.954 1.00 55.50 165 LYS A CA 1
ATOM 1229 C C . LYS A 1 165 ? -11.694 7.849 31.064 1.00 55.50 165 LYS A C 1
ATOM 1231 O O . LYS A 1 165 ? -11.968 7.587 32.224 1.00 55.50 165 LYS A O 1
ATOM 1236 N N . VAL A 1 166 ? -10.785 8.762 30.714 1.00 57.88 166 VAL A N 1
ATOM 1237 C CA . VAL A 1 166 ? -9.987 9.526 31.692 1.00 57.88 166 VAL A CA 1
ATOM 1238 C C . VAL A 1 166 ? -10.860 10.452 32.541 1.00 57.88 166 VAL A C 1
ATOM 1240 O O . VAL A 1 166 ? -10.628 10.575 33.729 1.00 57.88 166 VAL A O 1
ATOM 1243 N N . LYS A 1 167 ? -11.909 11.058 31.970 1.00 53.06 167 LYS A N 1
ATOM 1244 C CA . LYS A 1 167 ? -12.840 11.921 32.726 1.00 53.06 167 LYS A CA 1
ATOM 1245 C C . LYS A 1 167 ? -13.809 11.171 33.656 1.00 53.06 167 LYS A C 1
ATOM 1247 O O . LYS A 1 167 ? -14.581 11.820 34.352 1.00 53.06 167 LYS A O 1
ATOM 1252 N N . LYS A 1 168 ? -13.852 9.836 33.601 1.00 50.25 168 LYS A N 1
ATOM 1253 C CA . LYS A 1 168 ? -14.753 8.992 34.407 1.00 50.25 168 LYS A CA 1
ATOM 1254 C C . LYS A 1 168 ? -14.029 8.187 35.495 1.00 50.25 168 LYS A C 1
ATOM 1256 O O . LYS A 1 168 ? -14.711 7.474 36.226 1.00 50.25 168 LYS A O 1
ATOM 1261 N N . ALA A 1 169 ? -12.701 8.258 35.548 1.00 48.53 169 ALA A N 1
ATOM 1262 C CA . ALA A 1 169 ? -11.860 7.673 36.591 1.00 48.53 169 ALA A CA 1
ATOM 1263 C C . ALA A 1 169 ? -11.443 8.772 37.573 1.00 48.53 169 ALA A C 1
ATOM 1265 O O . ALA A 1 169 ? -11.283 8.438 38.763 1.00 48.53 169 ALA A O 1
#

Secondary structure (DSSP, 8-state):
--HHHHHHHHHHHTTTTHHHHHHHHHTT---TTSS----GGGGT---S------HHHHHHHIIIIIHHHHHHHHHHTT-------STTTTTHHHHHHHHHHHHHHHHHHHSHHHHHHHHHHHHHHHHHHIIIII---GGGGHHHHHHHHHHHHHHHHHHHHHHHHHTT-

Radius of gyration: 17.45 Å; Cα contacts (8 Å, |Δi|>4): 213; chains: 1; bounding box: 48×29×59 Å

Nearest PDB structures (foldseek):
  6pvq-assembly1_C  TM=2.154E-01  e=5.843E+00  Mus musculus